Protein AF-A0A381FM83-F1 (afdb_monomer_lite)

Foldseek 3Di:
DVVVVVVVVVCCQDPNPVHPVVVVVCVVVVVVVVLLVVLVVVLCVVVVNPDDDDPPPPDPDPDDDPVPDCPVSSVVSSVVVVVVVVVVVVVVD

Secondary structure (DSSP, 8-state):
-HHHHHHHHHHHHHHSTTSHHHHHHHHHHHHHHHHHHHHHHHHHHHTT-S----TTSS-------GGG--HHHHHHHHHHHHHHHHHHHHTT-

pLDDT: mean 86.13, std 13.0, range [42.31, 96.12]

Radius of gyration: 20.62 Å; chains: 1; bounding box: 45×43×54 Å

Sequence (93 aa):
MDLEKSIQTTLSLRFGKTGEINQLRANLVEPFEDQIWNAVKTMSEKNGLGIVLDKNSHVNVVFLQPRYDYTDKVLTILLKGTEKEKEKKTNKK

Organism: NCBI:txid254

InterPro domains:
  IPR005632 Chaperone protein Skp [PF03938] (4-78)
  IPR024930 Skp domain superfamily [G3DSA:3.30.910.20] (1-78)
  IPR024930 Skp domain superfamily [SSF111384] (7-78)

Structure (mmCIF, N/CA/C/O backbone):
data_AF-A0A381FM83-F1
#
_entry.id   AF-A0A381FM83-F1
#
loop_
_atom_site.group_PDB
_atom_site.id
_atom_site.type_symbol
_atom_site.label_atom_id
_atom_site.label_alt_id
_atom_site.label_comp_id
_atom_site.label_asym_id
_atom_site.label_entity_id
_atom_site.label_seq_id
_atom_site.pdbx_PDB_ins_code
_atom_site.Cartn_x
_atom_site.Cartn_y
_atom_site.Cartn_z
_atom_site.occupancy
_atom_site.B_iso_or_equiv
_atom_site.auth_seq_id
_atom_site.auth_comp_id
_atom_site.auth_asym_id
_atom_site.auth_atom_id
_atom_site.pdbx_PDB_model_num
ATOM 1 N N . MET A 1 1 ? 28.396 -5.006 -38.349 1.00 65.19 1 MET A N 1
ATOM 2 C CA . MET A 1 1 ? 28.614 -4.712 -36.914 1.00 65.19 1 MET A CA 1
ATOM 3 C C . MET A 1 1 ? 27.708 -3.595 -36.410 1.00 65.19 1 MET A C 1
ATOM 5 O O . MET A 1 1 ? 27.113 -3.784 -35.360 1.00 65.19 1 MET A O 1
ATOM 9 N N . ASP A 1 2 ? 27.534 -2.489 -37.141 1.00 85.50 2 ASP A N 1
ATOM 10 C CA . ASP A 1 2 ? 26.702 -1.366 -36.662 1.00 85.50 2 ASP A CA 1
ATOM 11 C C . ASP A 1 2 ? 25.206 -1.675 -36.563 1.00 85.50 2 ASP A C 1
ATOM 13 O O . ASP A 1 2 ? 24.567 -1.267 -35.598 1.00 85.50 2 ASP A O 1
ATOM 17 N N . LEU A 1 3 ? 24.661 -2.453 -37.504 1.00 90.44 3 LEU A N 1
ATOM 18 C CA . LEU A 1 3 ? 23.247 -2.837 -37.478 1.00 90.44 3 LEU A CA 1
ATOM 19 C C . LEU A 1 3 ? 22.905 -3.721 -36.268 1.00 90.44 3 LEU A C 1
ATOM 21 O O . LEU A 1 3 ? 21.907 -3.496 -35.597 1.00 90.44 3 LEU A O 1
ATOM 25 N N . GLU A 1 4 ? 23.766 -4.688 -35.944 1.00 88.62 4 GLU A N 1
ATOM 26 C CA . GLU A 1 4 ? 23.587 -5.540 -34.761 1.00 88.62 4 GLU A CA 1
ATOM 27 C C . GLU A 1 4 ? 23.615 -4.695 -33.481 1.00 88.62 4 GLU A C 1
ATOM 29 O O . GLU A 1 4 ? 22.744 -4.806 -32.623 1.00 88.62 4 GLU A O 1
ATOM 34 N N . LYS A 1 5 ? 24.576 -3.770 -33.383 1.00 90.44 5 LYS A N 1
ATOM 35 C CA . LYS A 1 5 ? 24.693 -2.872 -32.233 1.00 90.44 5 LYS A CA 1
ATOM 36 C C . LYS A 1 5 ? 23.475 -1.954 -32.101 1.00 90.44 5 LYS A C 1
ATOM 38 O O . LYS A 1 5 ? 22.980 -1.782 -30.989 1.00 90.44 5 LYS A O 1
ATOM 43 N N . SER A 1 6 ? 22.956 -1.410 -33.207 1.00 91.38 6 SER A N 1
ATOM 44 C CA . SER A 1 6 ? 21.755 -0.571 -33.168 1.00 91.38 6 SER A CA 1
ATOM 45 C C . SER A 1 6 ? 20.527 -1.368 -32.736 1.00 91.38 6 SER A C 1
ATOM 47 O O . SER A 1 6 ? 19.767 -0.882 -31.904 1.00 91.38 6 SER A O 1
ATOM 49 N N . ILE A 1 7 ? 20.359 -2.601 -33.230 1.00 91.94 7 ILE A N 1
ATOM 50 C CA . ILE A 1 7 ? 19.261 -3.494 -32.829 1.00 91.94 7 ILE A CA 1
ATOM 51 C C . ILE A 1 7 ? 19.321 -3.767 -31.323 1.00 91.94 7 ILE A C 1
ATOM 53 O O . ILE A 1 7 ? 18.325 -3.571 -30.627 1.00 91.94 7 ILE A O 1
ATOM 57 N N . GLN A 1 8 ? 20.490 -4.133 -30.793 1.00 91.44 8 GLN A N 1
ATOM 58 C CA . GLN A 1 8 ? 20.665 -4.389 -29.358 1.00 91.44 8 GLN A CA 1
ATOM 59 C C . GLN A 1 8 ? 20.382 -3.144 -28.503 1.00 91.44 8 GLN A C 1
ATOM 61 O O . GLN A 1 8 ? 19.735 -3.232 -27.453 1.00 91.44 8 GLN A O 1
ATOM 66 N N . THR A 1 9 ? 20.814 -1.962 -28.958 1.00 92.00 9 THR A N 1
ATOM 67 C CA . THR A 1 9 ? 20.514 -0.692 -28.284 1.00 92.00 9 THR A CA 1
ATOM 68 C C . THR A 1 9 ? 19.019 -0.385 -28.302 1.00 92.00 9 THR A C 1
ATOM 70 O O . THR A 1 9 ? 18.459 -0.074 -27.253 1.00 92.00 9 THR A O 1
ATOM 73 N N . THR A 1 10 ? 18.341 -0.517 -29.445 1.00 91.62 10 THR A N 1
ATOM 74 C CA . THR A 1 10 ? 16.892 -0.286 -29.540 1.00 91.62 10 THR A CA 1
ATOM 75 C C . THR A 1 10 ? 16.113 -1.255 -28.654 1.00 91.62 10 THR A C 1
ATOM 77 O O . THR A 1 10 ? 15.223 -0.824 -27.921 1.00 91.62 10 THR A O 1
ATOM 80 N N . LEU A 1 11 ? 16.473 -2.542 -28.648 1.00 91.94 11 LEU A N 1
ATOM 81 C CA . LEU A 1 11 ? 15.843 -3.534 -27.776 1.00 91.94 11 LEU A CA 1
ATOM 82 C C . LEU A 1 11 ? 16.030 -3.183 -26.298 1.00 91.94 11 LEU A C 1
ATOM 84 O O . LEU A 1 11 ? 15.069 -3.219 -25.534 1.00 91.94 11 LEU A O 1
ATOM 88 N N . SER A 1 12 ? 17.230 -2.761 -25.902 1.00 92.62 12 SER A N 1
ATOM 89 C CA . SER A 1 12 ? 17.512 -2.342 -24.525 1.00 92.62 12 SER A CA 1
ATOM 90 C C . SER A 1 12 ? 16.742 -1.077 -24.127 1.00 92.62 12 SER A C 1
ATOM 92 O O . SER A 1 12 ? 16.193 -1.014 -23.030 1.00 92.62 12 SER A O 1
ATOM 94 N N . LEU A 1 13 ? 16.644 -0.084 -25.015 1.00 94.19 13 LEU A N 1
ATOM 95 C CA . LEU A 1 13 ? 15.906 1.158 -24.755 1.00 94.19 13 LEU A CA 1
ATOM 96 C C . LEU A 1 13 ? 14.390 0.946 -24.679 1.00 94.19 13 LEU A C 1
ATOM 98 O O . LEU A 1 13 ? 13.707 1.668 -23.961 1.00 94.19 13 LEU A O 1
ATOM 102 N N . ARG A 1 14 ? 13.843 -0.027 -25.412 1.00 92.12 14 ARG A N 1
ATOM 103 C CA . ARG A 1 14 ? 12.400 -0.321 -25.413 1.00 92.12 14 ARG A CA 1
ATOM 104 C C . ARG A 1 14 ? 12.008 -1.313 -24.317 1.00 92.12 14 ARG A C 1
ATOM 106 O O . ARG A 1 14 ? 11.081 -1.052 -23.554 1.00 92.12 14 ARG A O 1
ATOM 113 N N . PHE A 1 15 ? 12.734 -2.426 -24.229 1.00 93.94 15 PHE A N 1
ATOM 114 C CA . PHE A 1 15 ? 12.380 -3.610 -23.434 1.00 93.94 15 PHE A CA 1
ATOM 115 C C . PHE A 1 15 ? 13.363 -3.915 -22.297 1.00 93.94 15 PHE A C 1
ATOM 117 O O . PHE A 1 15 ? 13.106 -4.808 -21.490 1.00 93.94 15 PHE A O 1
ATOM 124 N N . GLY A 1 16 ? 14.489 -3.205 -22.213 1.00 90.38 16 GLY A N 1
ATOM 125 C CA . GLY A 1 16 ? 15.443 -3.371 -21.122 1.00 90.38 16 GLY A CA 1
ATOM 126 C C . GLY A 1 16 ? 14.860 -2.953 -19.771 1.00 90.38 16 GLY A C 1
ATOM 127 O O . GLY A 1 16 ? 13.784 -2.361 -19.674 1.00 90.38 16 GLY A O 1
ATOM 128 N N . LYS A 1 17 ? 15.594 -3.234 -18.692 1.00 87.19 17 LYS A N 1
ATOM 129 C CA . LYS A 1 17 ? 15.145 -2.986 -17.310 1.00 87.19 17 LYS A CA 1
ATOM 130 C C . LYS A 1 17 ? 14.700 -1.536 -17.062 1.00 87.19 17 LYS A C 1
ATOM 132 O O . LYS A 1 17 ? 13.727 -1.314 -16.354 1.00 87.19 17 LYS A O 1
ATOM 137 N N . THR A 1 18 ? 15.378 -0.569 -17.677 1.00 87.50 18 THR A N 1
ATOM 138 C CA . THR A 1 18 ? 15.046 0.867 -17.626 1.00 87.50 18 THR A CA 1
ATOM 139 C C . THR A 1 18 ? 14.403 1.373 -18.918 1.00 87.50 18 THR A C 1
ATOM 141 O O . THR A 1 18 ? 14.338 2.578 -19.137 1.00 87.50 18 THR A O 1
ATOM 144 N N . GLY A 1 19 ? 13.999 0.461 -19.802 1.00 92.25 19 GLY A N 1
ATOM 145 C CA . GLY A 1 19 ? 13.411 0.795 -21.086 1.00 92.25 19 GLY A CA 1
ATOM 146 C C . GLY A 1 19 ? 12.003 1.370 -20.961 1.00 92.25 19 GLY A C 1
ATOM 147 O O . GLY A 1 19 ? 11.345 1.249 -19.922 1.00 92.25 19 GLY A O 1
ATOM 148 N N . GLU A 1 20 ? 11.537 1.967 -22.052 1.00 94.75 20 GLU A N 1
ATOM 149 C CA . GLU A 1 20 ? 10.275 2.711 -22.131 1.00 94.75 20 GLU A CA 1
ATOM 150 C C . GLU A 1 20 ? 9.069 1.914 -21.613 1.00 94.75 20 GLU A C 1
ATOM 152 O O . GLU A 1 20 ? 8.215 2.470 -20.928 1.00 94.75 20 GLU A O 1
ATOM 157 N N . ILE A 1 21 ? 9.004 0.602 -21.865 1.00 93.06 21 ILE A N 1
ATOM 158 C CA . ILE A 1 21 ? 7.873 -0.226 -21.414 1.00 93.06 21 ILE A CA 1
ATOM 159 C C . ILE A 1 21 ? 7.820 -0.349 -19.892 1.00 93.06 21 ILE A C 1
ATOM 161 O O . ILE A 1 21 ? 6.740 -0.287 -19.305 1.00 93.06 21 ILE A O 1
ATOM 165 N N . ASN A 1 22 ? 8.970 -0.526 -19.240 1.00 92.06 22 ASN A N 1
ATOM 166 C CA . ASN A 1 22 ? 9.011 -0.636 -17.784 1.00 92.06 22 ASN A CA 1
ATOM 167 C C . ASN A 1 22 ? 8.713 0.712 -17.127 1.00 92.06 22 ASN A C 1
ATOM 169 O O . ASN A 1 22 ? 7.976 0.748 -16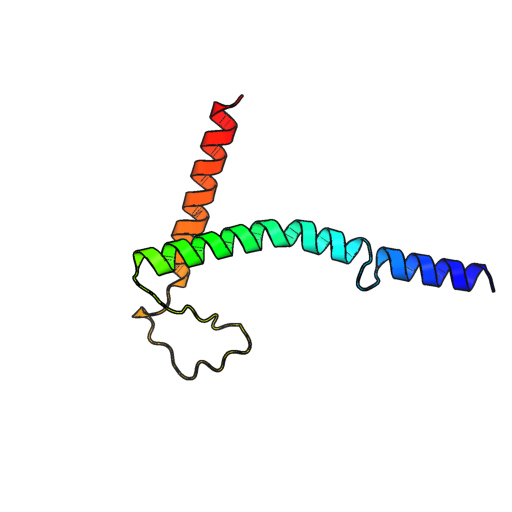.146 1.00 92.06 22 ASN A O 1
ATOM 173 N N . GLN A 1 23 ? 9.206 1.810 -17.706 1.00 92.38 23 GLN A N 1
ATOM 174 C CA . GLN A 1 23 ? 8.866 3.160 -17.252 1.00 92.38 23 GLN A CA 1
ATOM 175 C C . GLN A 1 23 ? 7.370 3.445 -17.398 1.00 92.38 23 GLN A C 1
ATOM 177 O O . GLN A 1 23 ? 6.740 3.912 -16.456 1.00 92.38 23 GLN A O 1
ATOM 182 N N . LEU A 1 24 ? 6.777 3.109 -18.546 1.00 93.62 24 LEU A N 1
ATOM 183 C CA . LEU A 1 24 ? 5.344 3.279 -18.761 1.00 93.62 24 LEU A 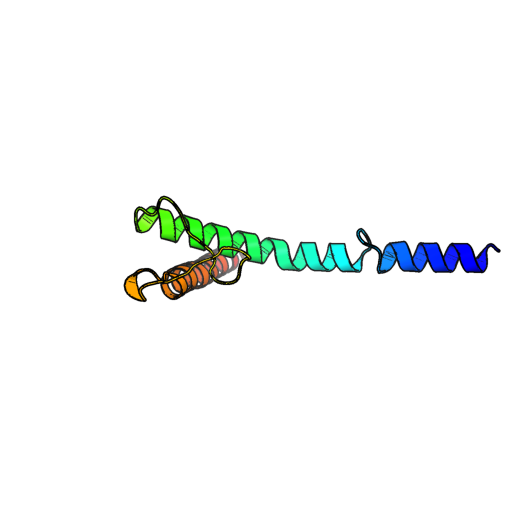CA 1
ATOM 184 C C . LEU A 1 24 ? 4.532 2.453 -17.761 1.00 93.62 24 LEU A C 1
ATOM 186 O O . LEU A 1 24 ? 3.572 2.960 -17.190 1.00 93.62 24 LEU A O 1
ATOM 190 N N . ARG A 1 25 ? 4.930 1.199 -17.510 1.00 92.06 25 ARG A N 1
ATOM 191 C CA . ARG A 1 25 ? 4.284 0.364 -16.492 1.00 92.06 25 ARG A CA 1
ATOM 192 C C . ARG A 1 25 ? 4.377 1.008 -15.109 1.00 92.06 25 ARG A C 1
ATOM 194 O O . ARG A 1 25 ? 3.357 1.080 -14.439 1.00 92.06 25 ARG A O 1
ATOM 201 N N . ALA A 1 26 ? 5.556 1.480 -14.704 1.00 91.12 26 ALA A N 1
ATOM 202 C CA . ALA A 1 26 ? 5.745 2.140 -13.413 1.00 91.12 26 ALA A CA 1
ATOM 203 C C . ALA A 1 26 ? 4.844 3.377 -13.285 1.00 91.12 26 ALA A C 1
ATOM 205 O O . ALA A 1 26 ? 4.043 3.439 -12.362 1.00 91.12 26 ALA A O 1
ATOM 206 N N . ASN A 1 27 ? 4.860 4.267 -14.282 1.00 91.75 27 ASN A N 1
ATOM 207 C CA . ASN A 1 27 ? 4.025 5.474 -14.313 1.00 91.75 27 ASN A CA 1
ATOM 208 C C . ASN A 1 27 ? 2.519 5.174 -14.229 1.00 91.75 27 ASN A C 1
ATOM 210 O O . ASN A 1 27 ? 1.746 5.996 -13.743 1.00 91.75 27 ASN A O 1
ATOM 214 N N . LEU A 1 28 ? 2.085 4.024 -14.753 1.00 93.50 28 LEU A N 1
ATOM 215 C CA . LEU A 1 28 ? 0.692 3.593 -14.670 1.00 93.50 28 LEU A CA 1
ATOM 216 C C . LEU A 1 28 ? 0.358 2.942 -13.327 1.00 93.50 28 LEU A C 1
ATOM 218 O O . LEU A 1 28 ? -0.772 3.088 -12.885 1.00 93.50 28 LEU A O 1
ATOM 222 N N . VAL A 1 29 ? 1.291 2.219 -12.703 1.00 93.19 29 VAL A N 1
ATOM 223 C CA . VAL A 1 29 ? 1.058 1.429 -11.481 1.00 93.19 29 VAL A CA 1
ATOM 224 C C . VAL A 1 29 ? 1.233 2.260 -10.208 1.00 93.19 29 VAL A C 1
ATOM 226 O O . VAL A 1 29 ? 0.370 2.205 -9.334 1.00 93.19 29 VAL A O 1
ATOM 229 N N . GLU A 1 30 ? 2.288 3.072 -10.136 1.00 92.50 30 GLU A N 1
ATOM 230 C CA . GLU A 1 30 ? 2.631 3.942 -9.001 1.00 92.50 30 GLU A CA 1
ATOM 231 C C . GLU A 1 30 ? 1.440 4.756 -8.451 1.00 92.50 30 GLU A C 1
ATOM 233 O O . GLU A 1 30 ? 1.177 4.674 -7.250 1.00 92.50 30 GLU A O 1
ATOM 238 N N . PRO A 1 31 ? 0.611 5.446 -9.269 1.00 92.44 31 PRO A N 1
ATOM 239 C CA . PRO A 1 31 ? -0.521 6.203 -8.729 1.00 92.44 31 PRO A CA 1
ATOM 240 C C . PRO A 1 31 ? -1.592 5.327 -8.061 1.00 92.44 31 PRO A C 1
ATOM 242 O O . PRO A 1 31 ? -2.322 5.811 -7.195 1.00 92.44 31 PRO A O 1
ATOM 245 N N . PHE A 1 32 ? -1.731 4.058 -8.455 1.00 91.00 32 PHE A N 1
ATOM 246 C CA . PHE A 1 32 ? -2.647 3.132 -7.784 1.00 91.00 32 PHE A CA 1
ATOM 247 C C . PHE A 1 32 ? -2.030 2.569 -6.505 1.00 91.00 32 PHE A C 1
ATOM 249 O O . PHE A 1 32 ? -2.743 2.441 -5.509 1.00 91.00 32 PHE A O 1
ATOM 256 N N . GLU A 1 33 ? -0.727 2.279 -6.507 1.00 91.62 33 GLU A N 1
ATOM 257 C CA . GLU A 1 33 ? 0.002 1.879 -5.298 1.00 91.62 33 GLU A CA 1
ATOM 258 C C . GLU A 1 33 ? -0.099 2.959 -4.216 1.00 91.62 33 GLU A C 1
ATOM 260 O O . GLU A 1 33 ? -0.433 2.643 -3.074 1.00 91.62 33 GLU A O 1
ATOM 265 N N . ASP A 1 34 ? 0.048 4.233 -4.584 1.00 93.38 34 ASP A N 1
ATOM 266 C CA . ASP A 1 34 ? -0.123 5.368 -3.673 1.00 93.38 34 ASP A CA 1
ATOM 267 C C . ASP A 1 34 ? -1.538 5.450 -3.084 1.00 93.38 34 ASP A C 1
ATOM 269 O O . ASP A 1 34 ? -1.722 5.699 -1.887 1.00 93.38 34 ASP A O 1
ATOM 273 N N . GLN A 1 35 ? -2.571 5.237 -3.903 1.00 93.19 35 GLN A N 1
ATOM 274 C CA . GLN A 1 35 ? -3.957 5.237 -3.427 1.00 93.19 35 GLN A CA 1
ATOM 275 C C . GLN A 1 35 ? -4.219 4.082 -2.456 1.00 93.19 35 GLN A C 1
ATOM 277 O O . GLN A 1 35 ? -4.831 4.286 -1.403 1.00 93.19 35 GLN A O 1
ATOM 282 N N . ILE A 1 36 ? -3.733 2.881 -2.785 1.00 93.12 36 ILE A N 1
ATOM 283 C CA . ILE A 1 36 ? -3.840 1.700 -1.924 1.00 93.12 36 ILE A CA 1
ATOM 284 C C . ILE A 1 36 ? -3.092 1.952 -0.616 1.00 93.12 36 ILE A C 1
ATOM 286 O O . ILE A 1 36 ? -3.645 1.702 0.457 1.00 93.12 36 ILE A O 1
ATOM 290 N N . TRP A 1 37 ? -1.882 2.512 -0.678 1.00 93.88 37 TRP A N 1
ATOM 291 C CA . TRP A 1 37 ? -1.092 2.799 0.510 1.00 93.88 37 TRP A CA 1
ATOM 292 C C . TRP A 1 37 ? -1.817 3.783 1.436 1.00 93.88 37 TRP A C 1
ATOM 294 O O . TRP A 1 37 ? -2.030 3.505 2.618 1.00 93.88 37 TRP A O 1
ATOM 304 N N . ASN A 1 38 ? -2.322 4.891 0.897 1.00 94.81 38 ASN A N 1
ATOM 305 C CA . ASN A 1 38 ? -3.091 5.856 1.681 1.00 94.81 38 ASN A CA 1
ATOM 306 C C . ASN A 1 38 ? -4.363 5.247 2.300 1.00 94.81 38 ASN A C 1
ATOM 308 O O . ASN A 1 38 ? -4.713 5.567 3.444 1.00 94.81 38 ASN A O 1
ATOM 312 N N . ALA A 1 39 ? -5.044 4.348 1.584 1.00 95.62 39 ALA A N 1
ATOM 313 C CA . ALA A 1 39 ? -6.207 3.637 2.106 1.00 95.62 39 ALA A CA 1
ATOM 314 C C . ALA A 1 39 ? -5.837 2.694 3.264 1.00 95.62 39 ALA A C 1
ATOM 316 O O . ALA A 1 39 ? -6.513 2.708 4.297 1.00 95.62 39 ALA A O 1
ATOM 317 N N . VAL A 1 40 ? -4.747 1.928 3.130 1.00 95.06 40 VAL A N 1
ATOM 318 C CA . VAL A 1 40 ? -4.224 1.051 4.192 1.00 95.06 40 VAL A CA 1
ATOM 319 C C . VAL A 1 40 ? -3.818 1.869 5.415 1.00 95.06 40 VAL A C 1
ATOM 321 O O . VAL A 1 40 ? -4.242 1.534 6.519 1.00 95.06 40 VAL A O 1
ATOM 324 N N . LYS A 1 41 ? -3.090 2.977 5.229 1.00 95.06 41 LYS A N 1
ATOM 325 C CA . LYS A 1 41 ? -2.683 3.882 6.314 1.00 95.06 41 LYS A CA 1
ATOM 326 C C . LYS A 1 41 ? -3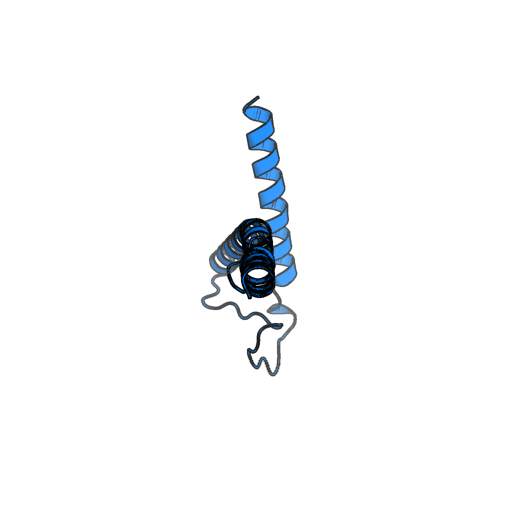.885 4.463 7.062 1.00 95.06 41 LYS A C 1
ATOM 328 O O . LYS A 1 41 ? -3.951 4.436 8.288 1.00 95.06 41 LYS A O 1
ATOM 333 N N . THR A 1 42 ? -4.885 4.945 6.327 1.00 95.25 42 THR A N 1
ATOM 334 C CA . THR A 1 42 ? -6.110 5.489 6.931 1.00 95.25 42 THR A CA 1
ATOM 335 C C . THR A 1 42 ? -6.871 4.412 7.710 1.00 95.25 42 THR A C 1
ATOM 337 O O . THR A 1 42 ? -7.432 4.680 8.772 1.00 95.25 42 THR A O 1
ATOM 340 N N . MET A 1 43 ? -6.917 3.185 7.183 1.00 95.44 43 MET A N 1
ATOM 341 C CA . MET A 1 43 ? -7.543 2.044 7.847 1.00 95.44 43 MET A CA 1
ATOM 342 C C . MET A 1 43 ? -6.800 1.676 9.136 1.00 95.44 43 MET A C 1
ATOM 344 O O . MET A 1 43 ? -7.444 1.477 10.169 1.00 95.44 43 MET A O 1
ATOM 348 N N . SER A 1 44 ? -5.466 1.625 9.091 1.00 96.12 44 SER A N 1
ATOM 349 C CA . SER A 1 44 ? -4.640 1.265 10.242 1.00 96.12 44 SER A CA 1
ATOM 350 C C . SER A 1 44 ? -4.758 2.292 11.363 1.00 96.12 44 SER A C 1
ATOM 352 O O . SER A 1 44 ? -4.983 1.903 12.505 1.00 96.12 44 SER A O 1
ATOM 354 N N . GLU A 1 45 ? -4.714 3.590 11.048 1.00 95.38 45 GLU A N 1
ATOM 355 C CA . GLU A 1 45 ? -4.882 4.670 12.032 1.00 95.38 45 GLU A CA 1
ATOM 356 C C . GLU A 1 45 ? -6.263 4.626 12.701 1.00 95.38 45 GLU A C 1
ATOM 358 O O . GLU A 1 45 ? -6.363 4.673 13.926 1.00 95.38 45 GLU A O 1
ATOM 363 N N . LYS A 1 46 ? -7.338 4.457 11.917 1.00 94.88 46 LYS A N 1
ATOM 364 C CA . LYS A 1 46 ? -8.713 4.375 12.446 1.00 94.88 46 LYS A CA 1
ATOM 365 C C . LYS A 1 46 ? -8.939 3.187 13.373 1.00 94.88 46 LYS A C 1
ATOM 367 O O . LYS A 1 46 ? -9.786 3.261 14.260 1.00 94.88 46 LYS A O 1
ATOM 372 N N . ASN A 1 47 ? -8.212 2.099 13.147 1.00 93.56 47 ASN A N 1
ATOM 373 C CA . ASN A 1 47 ? -8.387 0.852 13.879 1.00 93.56 47 ASN A CA 1
ATOM 374 C C . ASN A 1 47 ? -7.283 0.624 14.925 1.00 93.56 47 ASN A C 1
ATOM 376 O O . ASN A 1 47 ? -7.264 -0.439 15.544 1.00 93.56 47 ASN A O 1
ATOM 380 N N . GLY A 1 48 ? -6.374 1.589 15.118 1.00 94.88 48 GLY A N 1
ATOM 381 C CA . GLY A 1 48 ? -5.271 1.493 16.077 1.00 94.88 48 GLY A CA 1
ATOM 382 C C . GLY A 1 48 ? -4.280 0.366 15.768 1.00 94.88 48 GLY A C 1
ATOM 383 O O . GLY A 1 48 ? -3.723 -0.229 16.688 1.00 94.88 48 GLY A O 1
ATOM 384 N N . LEU A 1 49 ? -4.086 0.027 14.490 1.00 95.44 49 LEU A N 1
ATOM 385 C CA . LEU A 1 49 ? -3.178 -1.040 14.069 1.00 95.44 49 LEU A CA 1
ATOM 386 C C . LEU A 1 49 ? -1.754 -0.500 13.937 1.00 95.44 49 LEU A C 1
ATOM 388 O O . LEU A 1 49 ? -1.505 0.408 13.147 1.00 95.44 49 LEU A O 1
ATOM 392 N N . GLY A 1 50 ? -0.811 -1.094 14.670 1.00 92.88 50 GLY A N 1
ATOM 393 C CA . GLY A 1 50 ? 0.612 -0.758 14.551 1.00 92.88 50 GLY A CA 1
ATOM 394 C C . GLY A 1 50 ? 1.308 -1.408 13.352 1.00 92.88 50 GLY A C 1
ATOM 395 O O . GLY A 1 50 ? 2.345 -0.922 12.914 1.00 92.88 50 GLY A O 1
ATOM 396 N N . ILE A 1 51 ? 0.758 -2.510 12.827 1.00 91.69 51 ILE A N 1
ATOM 397 C CA . ILE A 1 51 ? 1.325 -3.282 11.712 1.00 91.69 51 ILE A CA 1
ATOM 398 C C . ILE A 1 51 ? 0.180 -3.826 10.852 1.00 91.69 51 ILE A C 1
ATOM 400 O O . ILE A 1 51 ? -0.833 -4.288 11.379 1.00 91.69 51 ILE A O 1
ATOM 404 N N . VAL A 1 52 ? 0.363 -3.807 9.531 1.00 92.19 52 VAL A N 1
ATOM 405 C CA . VAL A 1 52 ? -0.489 -4.494 8.552 1.00 92.19 52 VAL A CA 1
ATOM 406 C C . VAL A 1 52 ? 0.409 -5.405 7.720 1.00 92.19 52 VAL A C 1
ATOM 408 O O . VAL A 1 52 ? 1.461 -4.972 7.257 1.00 92.19 52 VAL A O 1
ATOM 411 N N . LEU A 1 53 ? 0.013 -6.668 7.560 1.00 91.75 53 LEU A N 1
ATOM 412 C CA . LEU A 1 53 ? 0.755 -7.664 6.788 1.00 91.75 53 LEU A CA 1
ATOM 413 C C . LEU A 1 53 ? -0.039 -8.022 5.535 1.00 91.75 53 LEU A C 1
ATOM 415 O O . LEU A 1 53 ? -1.226 -8.338 5.627 1.00 91.75 53 LEU A O 1
ATOM 419 N N . ASP A 1 54 ? 0.621 -8.003 4.381 1.00 88.94 54 ASP A N 1
ATOM 420 C CA . ASP A 1 54 ? 0.041 -8.514 3.144 1.00 88.94 54 ASP A CA 1
ATOM 421 C C . ASP A 1 54 ? 0.170 -10.041 3.103 1.00 88.94 54 ASP A C 1
ATOM 423 O O . ASP A 1 54 ? 1.276 -10.586 3.078 1.00 88.94 54 ASP A O 1
ATOM 427 N N . LYS A 1 55 ? -0.976 -10.725 3.061 1.00 83.56 55 LYS A N 1
ATOM 428 C CA . LYS A 1 55 ? -1.080 -12.185 2.970 1.00 83.56 55 LYS A CA 1
ATOM 429 C C . LYS A 1 55 ? -0.448 -12.755 1.694 1.00 83.56 55 LYS A C 1
ATOM 431 O O . LYS A 1 55 ? -0.006 -13.899 1.713 1.00 83.56 55 LYS A O 1
ATOM 436 N N . ASN A 1 56 ? -0.442 -11.993 0.600 1.00 77.94 56 ASN A N 1
ATOM 437 C CA . ASN A 1 56 ? 0.055 -12.448 -0.701 1.00 77.94 56 ASN A CA 1
ATOM 438 C C . ASN A 1 56 ? 1.549 -12.166 -0.898 1.00 77.94 56 ASN A C 1
ATOM 440 O O . ASN A 1 56 ? 2.162 -12.693 -1.827 1.00 77.94 56 ASN A O 1
ATOM 444 N N . SER A 1 57 ? 2.136 -11.337 -0.037 1.00 76.44 57 SER A N 1
ATOM 445 C CA . SER A 1 57 ? 3.577 -11.119 -0.013 1.00 76.44 57 SER A CA 1
ATOM 446 C C . SER A 1 57 ? 4.309 -12.362 0.515 1.00 76.44 57 SER A C 1
ATOM 448 O O . SER A 1 57 ? 3.702 -13.269 1.079 1.00 76.44 57 SER A O 1
ATOM 450 N N . HIS A 1 58 ? 5.639 -12.399 0.396 1.00 73.38 58 HIS A N 1
ATOM 451 C CA . HIS A 1 58 ? 6.491 -13.480 0.923 1.00 73.38 58 HIS A CA 1
ATOM 452 C C . HIS A 1 58 ? 6.528 -13.554 2.472 1.00 73.38 58 HIS A C 1
ATOM 454 O O . HIS A 1 58 ? 7.486 -14.059 3.056 1.00 73.38 58 HIS A O 1
ATOM 460 N N . VAL A 1 59 ? 5.517 -13.017 3.159 1.00 77.94 59 VAL A N 1
ATOM 461 C CA . VAL A 1 59 ? 5.377 -13.066 4.613 1.00 77.94 59 VAL A CA 1
ATOM 462 C C . VAL A 1 59 ? 4.722 -14.388 5.004 1.00 77.94 59 VAL A C 1
ATOM 464 O O . VAL A 1 59 ? 3.619 -14.718 4.575 1.00 77.94 59 VAL A O 1
ATOM 467 N N . ASN A 1 60 ? 5.390 -15.139 5.879 1.00 80.00 60 ASN A N 1
ATOM 468 C CA . ASN A 1 60 ? 4.895 -16.419 6.379 1.00 80.00 60 ASN A CA 1
ATOM 469 C C . ASN A 1 60 ? 3.779 -16.214 7.420 1.00 80.00 60 ASN A C 1
ATOM 471 O O . ASN A 1 60 ? 4.016 -16.274 8.627 1.00 80.00 60 ASN A O 1
ATOM 475 N N . VAL A 1 61 ? 2.550 -15.971 6.961 1.00 83.75 61 VAL A N 1
ATOM 476 C CA . VAL A 1 61 ? 1.356 -15.973 7.818 1.00 83.75 61 VAL A CA 1
ATOM 477 C C . VAL A 1 61 ? 0.862 -17.412 7.978 1.00 83.75 61 VAL A C 1
ATOM 479 O O . VAL A 1 61 ? 0.222 -17.960 7.087 1.00 83.75 61 VAL A O 1
ATOM 482 N N . VAL A 1 62 ? 1.149 -18.036 9.125 1.00 86.56 62 VAL A N 1
ATOM 483 C CA . VAL A 1 62 ? 0.759 -19.436 9.401 1.00 86.56 62 VAL A CA 1
ATOM 484 C C . VAL A 1 62 ? -0.752 -19.576 9.619 1.00 86.56 62 VAL A C 1
ATOM 486 O O . VAL A 1 62 ? -1.359 -20.558 9.198 1.00 86.56 62 VAL A O 1
ATOM 489 N N . PHE A 1 63 ? -1.376 -18.595 10.273 1.00 85.50 63 PHE A N 1
ATOM 490 C CA . PHE A 1 63 ? -2.811 -18.579 10.544 1.00 85.50 63 PHE A CA 1
ATOM 491 C C . PHE A 1 63 ? -3.313 -17.141 10.715 1.00 85.50 63 PHE A C 1
ATOM 493 O O . PHE A 1 63 ? -2.683 -16.337 11.400 1.00 85.50 63 PHE A O 1
ATOM 500 N N . LEU A 1 64 ? -4.468 -16.831 10.120 1.00 88.81 64 LEU A N 1
ATOM 501 C CA . LEU A 1 64 ? -5.148 -15.539 10.226 1.00 88.81 64 LEU A CA 1
ATOM 502 C C . LEU A 1 64 ? -6.616 -15.776 10.583 1.00 88.81 64 LEU A C 1
ATOM 504 O O . LEU A 1 64 ? -7.333 -16.461 9.856 1.00 88.81 64 LEU A O 1
ATOM 508 N N . GLN A 1 65 ? -7.082 -15.188 11.687 1.00 93.50 65 GLN A N 1
ATOM 509 C CA . GLN A 1 65 ? -8.511 -15.207 12.003 1.00 93.50 65 GLN A CA 1
ATOM 510 C C . GLN A 1 65 ? -9.258 -14.215 11.097 1.00 93.50 65 GLN A C 1
ATOM 512 O O . GLN A 1 65 ? -8.794 -13.080 10.975 1.00 93.50 65 GLN A O 1
ATOM 517 N N . PRO A 1 66 ? -10.447 -14.559 10.559 1.00 92.62 66 PRO A N 1
ATOM 518 C CA . PRO A 1 66 ? -11.197 -13.682 9.651 1.00 92.62 66 PRO A CA 1
ATOM 519 C C . PRO A 1 66 ? -11.483 -12.280 10.205 1.00 92.62 66 PRO A C 1
ATOM 521 O O . PRO A 1 66 ? -11.520 -11.312 9.460 1.00 92.62 66 PRO A O 1
ATOM 524 N N . ARG A 1 67 ? -11.623 -12.136 11.531 1.00 93.44 67 ARG A N 1
ATOM 525 C CA . ARG A 1 67 ? -11.835 -10.831 12.186 1.00 93.44 67 ARG A CA 1
ATOM 526 C C . ARG A 1 67 ? -10.673 -9.840 12.025 1.00 93.44 67 ARG A C 1
ATOM 528 O O . ARG A 1 67 ? -10.870 -8.652 12.265 1.00 93.44 67 ARG A O 1
ATOM 535 N N . TYR A 1 68 ? -9.481 -10.332 11.684 1.00 92.38 68 TYR A N 1
ATOM 536 C CA . TYR A 1 68 ? -8.285 -9.529 11.421 1.00 92.38 68 TYR A CA 1
ATOM 537 C C . TYR A 1 68 ? -8.012 -9.360 9.923 1.00 92.38 68 TYR A C 1
ATOM 539 O O . TYR A 1 68 ? -6.974 -8.815 9.556 1.00 92.38 68 TYR A O 1
ATOM 547 N N . ASP A 1 69 ? -8.916 -9.816 9.055 1.00 93.12 69 ASP A N 1
ATOM 548 C CA . ASP A 1 69 ? -8.881 -9.454 7.647 1.00 93.12 69 ASP A CA 1
ATOM 549 C C . ASP A 1 69 ? -9.501 -8.059 7.479 1.00 93.12 69 ASP A C 1
ATOM 551 O O . ASP A 1 69 ? -10.676 -7.827 7.774 1.00 93.12 69 ASP A O 1
ATOM 555 N N . TYR A 1 70 ? -8.681 -7.099 7.056 1.00 95.00 70 TYR A N 1
ATOM 556 C CA . TYR A 1 70 ? -9.093 -5.710 6.863 1.00 95.00 70 TYR A CA 1
ATOM 557 C C . TYR A 1 70 ? -9.301 -5.351 5.385 1.00 95.00 70 TYR A C 1
ATOM 559 O O . TYR A 1 70 ? -9.539 -4.178 5.087 1.00 95.00 70 TYR A O 1
ATOM 567 N N . THR A 1 71 ? -9.252 -6.327 4.472 1.00 94.00 71 THR A N 1
ATOM 568 C CA . THR A 1 71 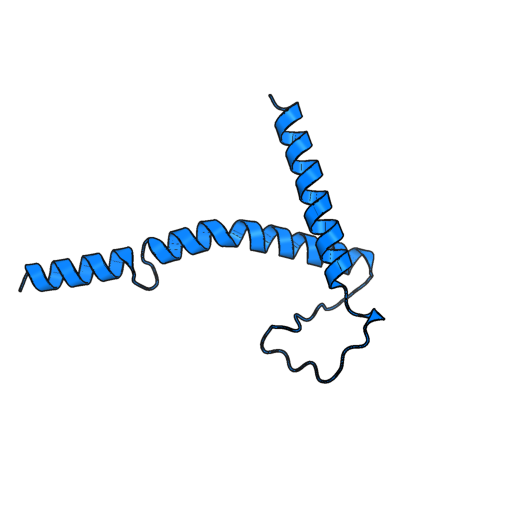? -9.334 -6.117 3.016 1.00 94.00 71 THR A CA 1
ATOM 569 C C . THR A 1 71 ? -10.556 -5.282 2.626 1.00 94.00 71 THR A C 1
ATOM 571 O O . 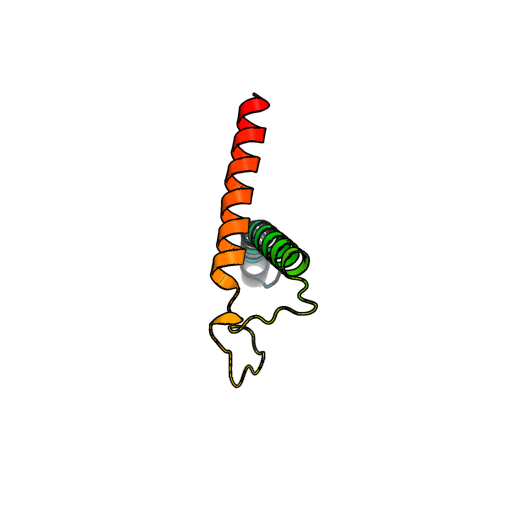THR A 1 71 ? -10.415 -4.241 1.985 1.00 94.00 71 THR A O 1
ATOM 574 N N . ASP A 1 72 ? -11.745 -5.638 3.121 1.00 94.69 72 ASP A N 1
ATOM 575 C CA . ASP A 1 72 ? -12.994 -4.920 2.817 1.00 94.69 72 ASP A CA 1
ATOM 576 C C . ASP A 1 72 ? -13.004 -3.479 3.343 1.00 94.69 72 ASP A C 1
ATOM 578 O O . ASP A 1 72 ? -13.557 -2.565 2.721 1.00 94.69 72 ASP A O 1
ATOM 582 N N . LYS A 1 73 ? -12.367 -3.241 4.495 1.00 94.31 73 LYS A N 1
ATOM 583 C CA . LYS A 1 73 ? -12.260 -1.899 5.087 1.00 94.31 73 LYS A CA 1
ATOM 584 C C . LYS A 1 73 ? -11.321 -1.017 4.272 1.00 94.31 73 LYS A C 1
ATOM 586 O O . LYS A 1 73 ? -11.649 0.146 4.035 1.00 94.31 73 LYS A O 1
ATOM 591 N N . VAL A 1 74 ? -10.193 -1.568 3.824 1.00 94.94 74 VAL A N 1
ATOM 592 C CA . VAL A 1 74 ? -9.267 -0.885 2.910 1.00 94.94 74 VAL A CA 1
ATOM 593 C C . VAL A 1 74 ? -9.976 -0.564 1.597 1.00 94.94 74 VAL A C 1
ATOM 595 O O . VAL A 1 74 ? -9.962 0.591 1.177 1.00 94.94 74 VAL A O 1
ATOM 598 N N . LEU A 1 75 ? -10.681 -1.534 1.006 1.00 94.50 75 LEU A N 1
ATOM 599 C CA . LEU A 1 75 ? -11.433 -1.345 -0.236 1.00 94.50 75 LEU A CA 1
ATOM 600 C C . LEU A 1 75 ? -12.503 -0.254 -0.098 1.00 94.50 75 LEU A C 1
ATOM 602 O O . LEU A 1 75 ? -12.621 0.620 -0.953 1.00 94.50 75 LEU A O 1
ATOM 606 N N . THR A 1 76 ? -13.237 -0.245 1.014 1.00 94.12 76 THR A N 1
ATOM 607 C CA . THR A 1 76 ? -14.244 0.789 1.295 1.00 94.12 76 THR A CA 1
ATOM 608 C C . THR A 1 76 ? -13.626 2.188 1.352 1.00 94.12 76 THR A C 1
ATOM 610 O O . THR A 1 76 ? -14.222 3.148 0.864 1.00 94.12 76 THR A O 1
ATOM 613 N N . ILE A 1 77 ? -12.445 2.334 1.961 1.00 93.06 77 ILE A N 1
ATOM 614 C CA . ILE A 1 77 ? -11.739 3.621 2.040 1.00 93.06 77 ILE A CA 1
ATOM 615 C C . ILE A 1 77 ? -11.216 4.033 0.664 1.00 93.06 77 ILE A C 1
ATOM 617 O O . ILE A 1 77 ? -11.401 5.187 0.276 1.00 93.06 77 ILE A O 1
ATOM 621 N N . LEU A 1 78 ? -10.623 3.093 -0.073 1.00 92.94 78 LEU A N 1
ATOM 622 C CA . LEU A 1 78 ? -10.095 3.310 -1.416 1.00 92.94 78 LEU A CA 1
ATOM 623 C C . LEU A 1 78 ? -11.193 3.831 -2.354 1.00 92.94 78 LEU A C 1
ATOM 625 O O . LEU A 1 78 ? -11.051 4.900 -2.945 1.00 92.94 78 LEU A O 1
ATOM 629 N N . LEU A 1 79 ? -12.336 3.141 -2.406 1.00 90.88 79 LEU A N 1
ATOM 630 C CA . LEU A 1 79 ? -13.460 3.516 -3.265 1.00 90.88 79 LEU A CA 1
ATOM 631 C C . LEU A 1 79 ? -14.085 4.859 -2.852 1.00 90.88 79 LEU A C 1
ATOM 633 O O . LEU A 1 79 ? -14.314 5.709 -3.710 1.00 90.88 79 LEU A O 1
ATOM 637 N N . LYS A 1 80 ? -14.264 5.125 -1.551 1.00 84.88 80 LYS A N 1
ATOM 638 C CA . LYS A 1 80 ? -14.765 6.430 -1.071 1.00 84.88 80 LYS A CA 1
ATOM 639 C C . LYS A 1 80 ? -13.812 7.592 -1.371 1.00 84.88 80 LYS A C 1
ATOM 641 O O . LYS A 1 80 ? -14.264 8.722 -1.558 1.00 84.88 80 LYS A O 1
ATOM 646 N N . GLY A 1 81 ? -12.502 7.343 -1.407 1.00 70.12 81 GLY A N 1
ATOM 647 C CA . GLY A 1 81 ? -11.506 8.326 -1.841 1.00 70.12 81 GLY A CA 1
ATOM 648 C C . GLY A 1 81 ? -11.706 8.738 -3.302 1.00 70.12 81 GLY A C 1
ATOM 649 O O . GLY A 1 81 ? -11.699 9.931 -3.610 1.00 70.12 81 GLY A O 1
ATOM 650 N N . THR A 1 82 ? -11.992 7.767 -4.180 1.00 61.66 82 THR A N 1
ATOM 651 C CA . THR A 1 82 ? -12.208 8.026 -5.615 1.00 61.66 82 THR A CA 1
ATOM 652 C C . THR A 1 82 ? -13.448 8.876 -5.909 1.00 61.66 82 THR A C 1
ATOM 654 O O . THR A 1 82 ? -13.451 9.640 -6.874 1.00 61.66 82 THR A O 1
ATOM 657 N N . GLU A 1 83 ? -14.489 8.804 -5.077 1.00 61.28 83 GLU A N 1
ATOM 658 C CA . GLU A 1 83 ? -15.705 9.618 -5.227 1.00 61.28 83 GLU A CA 1
ATOM 659 C C . GLU A 1 83 ? -15.445 11.093 -4.884 1.00 61.28 83 GLU A C 1
ATOM 661 O O . GLU A 1 83 ? -15.803 11.989 -5.651 1.00 61.28 83 GLU A O 1
ATOM 666 N N . LYS A 1 84 ? -14.714 11.357 -3.793 1.00 59.00 84 LYS A N 1
ATOM 667 C CA . LYS A 1 84 ? -14.382 12.724 -3.355 1.00 59.00 84 LYS A CA 1
ATOM 668 C C . LYS A 1 84 ? -13.421 13.449 -4.300 1.00 59.00 84 LYS A C 1
ATOM 670 O O . LYS A 1 84 ? -13.483 14.673 -4.424 1.00 59.00 84 LYS A O 1
ATOM 675 N N . GLU A 1 85 ? -12.519 12.729 -4.966 1.00 59.19 85 GLU A N 1
ATOM 676 C CA . GLU A 1 85 ? -11.649 13.322 -5.990 1.00 59.19 85 GLU A CA 1
ATOM 677 C C . GLU A 1 85 ? -12.396 13.664 -7.283 1.00 59.19 85 GLU A C 1
ATOM 679 O O . GLU A 1 85 ? -12.081 14.674 -7.919 1.00 59.19 85 GLU A O 1
ATOM 684 N N . LYS A 1 86 ? -13.406 12.866 -7.657 1.00 57.72 86 LYS A N 1
ATOM 685 C CA . LYS A 1 86 ? -14.277 13.165 -8.801 1.00 57.72 86 LYS A CA 1
ATOM 686 C C . LYS A 1 86 ? -15.090 14.435 -8.548 1.00 57.72 86 LYS A C 1
ATOM 688 O O . LYS A 1 86 ? -15.051 15.331 -9.382 1.00 57.72 86 LYS A O 1
ATOM 693 N N . GLU A 1 87 ? -15.712 14.579 -7.377 1.00 56.88 87 GLU A N 1
ATOM 694 C CA . GLU A 1 87 ? -16.473 15.789 -7.009 1.00 56.88 87 GLU A CA 1
ATOM 695 C C . GLU A 1 87 ? -15.615 17.067 -7.014 1.00 56.88 87 GLU A C 1
ATOM 697 O O . GLU A 1 87 ? -16.038 18.109 -7.521 1.00 56.88 87 GLU A O 1
ATOM 702 N N . LYS A 1 88 ? -14.369 16.995 -6.525 1.00 55.53 88 LYS A N 1
ATOM 703 C CA . LYS A 1 88 ? -13.438 18.138 -6.548 1.00 55.53 88 LYS A CA 1
ATOM 704 C C . LYS A 1 88 ? -13.016 18.557 -7.959 1.00 55.53 88 LYS A C 1
ATOM 706 O O . LYS A 1 88 ? -12.712 19.731 -8.155 1.00 55.53 88 LYS A O 1
ATOM 711 N N . LYS A 1 89 ? -12.964 17.632 -8.925 1.00 55.53 89 LYS A N 1
ATOM 712 C CA . LYS A 1 89 ? -12.640 17.940 -10.331 1.00 55.53 89 LYS A CA 1
ATOM 713 C C . LYS A 1 89 ? -13.841 18.518 -11.085 1.00 55.53 89 LYS A C 1
ATOM 715 O O . LYS A 1 89 ? -13.637 19.367 -11.947 1.00 55.53 89 LYS A O 1
ATOM 720 N N . THR A 1 90 ? -15.066 18.122 -10.738 1.00 53.69 90 THR A N 1
ATOM 721 C CA . THR A 1 90 ? -16.298 18.669 -11.335 1.00 53.69 90 THR A CA 1
ATOM 722 C C . THR A 1 9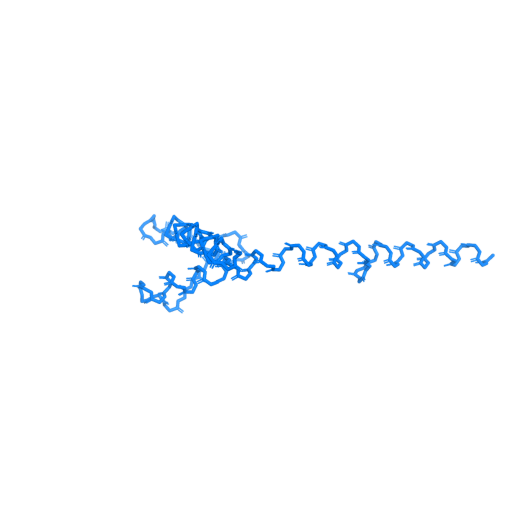0 ? -16.590 20.092 -10.855 1.00 53.69 90 THR A C 1
ATOM 724 O O . THR A 1 90 ? -16.969 20.927 -11.661 1.00 53.69 90 THR A O 1
ATOM 727 N N . ASN A 1 91 ? -16.323 20.404 -9.582 1.00 54.22 91 ASN A N 1
ATOM 728 C CA . ASN A 1 91 ? -16.556 21.742 -9.009 1.00 54.22 91 ASN A CA 1
ATOM 729 C C . ASN A 1 91 ? -15.458 22.779 -9.332 1.00 54.22 91 ASN A C 1
ATOM 731 O O . ASN A 1 91 ? -15.529 23.912 -8.862 1.00 54.22 91 ASN A O 1
ATOM 735 N N . LYS A 1 92 ? -14.414 22.395 -10.079 1.00 52.78 92 LYS A N 1
ATOM 736 C CA . LYS A 1 92 ? -13.308 23.277 -10.505 1.00 52.78 92 LYS A CA 1
ATOM 737 C C . LYS A 1 92 ? -13.370 23.651 -11.994 1.00 52.78 92 LYS A C 1
ATOM 739 O O . LYS A 1 92 ? -12.416 24.242 -12.498 1.00 52.78 92 LYS A O 1
ATOM 744 N N . LYS A 1 93 ? -14.445 23.265 -12.680 1.00 42.31 93 LYS A N 1
ATOM 745 C CA . LYS A 1 93 ? -14.752 23.575 -14.079 1.00 42.31 93 LYS A CA 1
ATOM 746 C C . LYS A 1 93 ? -15.953 24.508 -14.131 1.00 42.31 93 LYS A C 1
ATOM 748 O O . LYS A 1 93 ? -15.959 25.356 -15.044 1.00 42.31 93 LYS A O 1
#